Protein AF-A0A6G3XRP6-F1 (afdb_monomer_lite)

Radius of gyration: 15.46 Å; chains: 1; bounding box: 39×37×38 Å

InterPro domains:
  IPR027417 P-loop containing nucleoside triphosphate hydrolase [G3DSA:3.40.50.300] (2-99)
  IPR027417 P-loop containing nucleoside triphosphate hydrolase [SSF52540] (2-99)

Sequence (100 aa):
VLLKPGGDRSSQVVLMGKPVGEMSARGYHGGRQEALLGTVTDCLEELRSTYDAVICEGAGSPAEINLRRTDIVNMGIARAARFPVLVVGDIDRGGVFASF

Structure (mmCIF, N/CA/C/O backbone):
data_AF-A0A6G3XRP6-F1
#
_entry.id   AF-A0A6G3XRP6-F1
#
loop_
_atom_site.group_PDB
_atom_site.id
_atom_site.type_symbol
_atom_site.label_atom_id
_atom_site.label_alt_id
_atom_site.label_comp_id
_atom_site.label_asym_id
_atom_site.label_entity_id
_atom_site.label_seq_id
_atom_site.pdbx_PDB_ins_code
_atom_site.Cartn_x
_atom_site.Cartn_y
_atom_site.Cartn_z
_atom_site.occupancy
_atom_site.B_iso_or_equiv
_atom_site.auth_seq_id
_atom_site.auth_comp_id
_atom_site.auth_asym_id
_atom_site.auth_atom_id
_atom_site.pdbx_PDB_model_num
ATOM 1 N N . VAL A 1 1 ? 1.481 6.463 2.943 1.00 91.38 1 VAL A N 1
ATOM 2 C CA . VAL A 1 1 ? 2.917 6.706 2.644 1.00 91.38 1 VAL A CA 1
ATOM 3 C C . VAL A 1 1 ? 3.013 7.259 1.238 1.00 91.38 1 VAL A C 1
ATOM 5 O O . VAL A 1 1 ? 2.369 6.700 0.364 1.00 91.38 1 VAL A O 1
ATOM 8 N N . LEU A 1 2 ? 3.777 8.323 1.010 1.00 92.56 2 LEU A N 1
ATOM 9 C CA . LEU A 1 2 ? 4.034 8.863 -0.325 1.00 92.56 2 LEU A CA 1
ATOM 10 C C . LEU A 1 2 ? 5.540 8.844 -0.591 1.00 92.56 2 LEU A C 1
ATOM 12 O O . LEU A 1 2 ? 6.323 9.336 0.221 1.00 92.56 2 LEU A O 1
ATOM 16 N N . LEU A 1 3 ? 5.925 8.283 -1.736 1.00 90.44 3 LEU A N 1
ATOM 17 C CA . LEU A 1 3 ? 7.277 8.389 -2.270 1.00 90.44 3 LEU A CA 1
ATOM 18 C C . LEU A 1 3 ? 7.287 9.507 -3.305 1.00 90.44 3 LEU A C 1
ATOM 20 O O . LEU A 1 3 ? 6.707 9.370 -4.379 1.00 90.44 3 LEU A O 1
ATOM 24 N N . LYS A 1 4 ? 7.920 10.629 -2.966 1.00 92.62 4 LYS A N 1
ATOM 25 C CA . LYS A 1 4 ? 8.121 11.747 -3.885 1.00 92.62 4 LYS A CA 1
ATOM 26 C C . LYS A 1 4 ? 9.466 11.560 -4.597 1.00 92.62 4 LYS A C 1
ATOM 28 O O . LYS A 1 4 ? 10.489 11.605 -3.911 1.00 92.62 4 LYS A O 1
ATOM 33 N N . PRO A 1 5 ? 9.495 11.368 -5.928 1.00 90.25 5 PRO A N 1
ATOM 34 C CA . PRO A 1 5 ? 10.743 11.195 -6.666 1.00 90.25 5 PRO A CA 1
ATOM 35 C C . PRO A 1 5 ? 11.686 12.391 -6.481 1.00 90.25 5 PRO A C 1
ATOM 37 O O . PRO A 1 5 ? 11.243 13.541 -6.508 1.00 90.25 5 PRO A O 1
ATOM 40 N N . GLY A 1 6 ? 12.976 12.106 -6.299 1.00 87.19 6 GLY A N 1
ATOM 41 C CA . GLY A 1 6 ? 14.063 13.084 -6.248 1.00 87.19 6 GLY A CA 1
ATOM 42 C C . GLY A 1 6 ? 15.155 12.779 -7.280 1.00 87.19 6 GLY 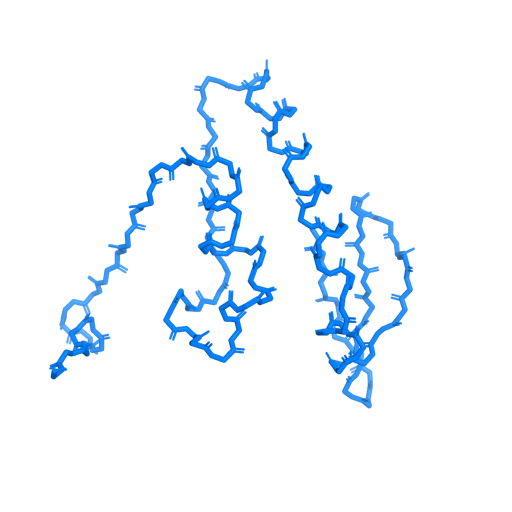A C 1
ATOM 43 O O . GLY A 1 6 ? 14.993 11.910 -8.139 1.00 87.19 6 GLY A O 1
ATOM 44 N N . GLY A 1 7 ? 16.280 13.493 -7.195 1.00 87.75 7 GLY A N 1
ATOM 45 C CA . GLY A 1 7 ? 17.474 13.217 -8.007 1.00 87.75 7 GLY A CA 1
ATOM 46 C C . GLY A 1 7 ? 18.189 11.922 -7.596 1.00 87.75 7 GLY A C 1
ATOM 47 O O . GLY A 1 7 ? 17.905 11.350 -6.545 1.00 87.75 7 GLY A O 1
ATOM 48 N N . ASP A 1 8 ? 19.113 11.439 -8.429 1.00 85.25 8 ASP A N 1
ATOM 49 C CA . ASP A 1 8 ? 20.067 10.365 -8.095 1.00 85.25 8 ASP A CA 1
ATOM 50 C C . ASP A 1 8 ? 19.460 9.071 -7.517 1.00 85.25 8 ASP A C 1
ATOM 52 O O . ASP A 1 8 ? 19.984 8.468 -6.580 1.00 85.25 8 ASP A O 1
ATOM 56 N N . ARG A 1 9 ? 18.343 8.602 -8.100 1.00 83.56 9 ARG A N 1
ATOM 57 C CA . ARG A 1 9 ? 17.632 7.373 -7.673 1.00 83.56 9 ARG A CA 1
ATOM 58 C C . ARG A 1 9 ? 17.184 7.413 -6.205 1.00 83.56 9 ARG A C 1
ATOM 60 O O . ARG A 1 9 ? 17.128 6.375 -5.530 1.00 83.56 9 ARG A O 1
ATOM 67 N N . SER A 1 10 ? 16.857 8.608 -5.725 1.00 88.81 10 SER A N 1
ATOM 68 C CA . SER A 1 10 ? 16.292 8.838 -4.403 1.00 88.81 10 SER A CA 1
ATOM 69 C C . SER A 1 10 ? 14.815 9.222 -4.464 1.00 88.81 10 SER A C 1
ATOM 71 O O . SER A 1 10 ? 14.251 9.564 -5.507 1.00 88.81 10 SER A O 1
ATOM 73 N N . SER A 1 11 ? 14.149 9.112 -3.327 1.00 91.44 11 SER A N 1
ATOM 74 C CA . SER A 1 11 ? 12.797 9.594 -3.107 1.00 91.44 11 SER A CA 1
ATOM 75 C C . SER A 1 11 ? 12.685 10.132 -1.691 1.00 91.44 11 SER A C 1
ATOM 77 O O . SER A 1 11 ? 13.177 9.522 -0.741 1.00 91.44 11 SER A O 1
ATOM 79 N N . GLN A 1 12 ? 12.010 11.264 -1.540 1.00 92.50 12 GLN A N 1
ATOM 80 C CA . GLN A 1 12 ? 11.580 11.733 -0.234 1.00 92.50 12 GLN A CA 1
ATOM 81 C C . GLN A 1 12 ? 10.395 10.880 0.224 1.00 92.50 12 GLN A C 1
ATOM 83 O O . GLN A 1 12 ? 9.432 10.679 -0.519 1.00 92.50 12 GLN A O 1
ATOM 88 N N . VAL A 1 13 ? 10.458 10.393 1.458 1.00 91.25 13 VAL A N 1
ATOM 89 C CA . VAL A 1 13 ? 9.361 9.666 2.093 1.00 91.25 13 VAL A CA 1
ATOM 90 C C . VAL A 1 13 ? 8.522 10.651 2.886 1.00 91.25 13 VAL A C 1
ATOM 92 O O . VAL A 1 13 ? 9.025 11.344 3.772 1.00 91.25 13 VAL A O 1
ATOM 95 N N . VAL A 1 14 ? 7.231 10.695 2.580 1.00 93.31 14 VAL A N 1
ATOM 96 C CA . VAL A 1 14 ? 6.237 11.484 3.304 1.00 93.31 14 VAL A CA 1
ATOM 97 C C . VAL A 1 14 ? 5.274 10.524 4.001 1.00 93.31 14 VAL A C 1
ATOM 99 O O . VAL A 1 14 ? 4.624 9.687 3.365 1.00 93.31 14 VAL A O 1
ATOM 102 N N . LEU A 1 15 ? 5.188 10.630 5.324 1.00 93.69 15 LEU A N 1
ATOM 103 C CA . LEU A 1 15 ? 4.320 9.823 6.177 1.00 93.69 15 LEU A CA 1
ATOM 104 C C . LEU A 1 15 ? 3.300 10.745 6.840 1.00 93.69 15 LEU A C 1
ATOM 106 O O . LEU A 1 15 ? 3.683 11.730 7.464 1.00 93.69 15 LEU A O 1
ATOM 110 N N . MET A 1 16 ? 2.007 10.454 6.677 1.00 94.25 16 MET A N 1
ATOM 111 C CA . MET A 1 16 ? 0.921 11.265 7.253 1.00 94.25 16 MET A CA 1
ATOM 112 C C . MET A 1 16 ? 1.066 12.769 6.958 1.00 94.25 16 MET A C 1
ATOM 114 O O . MET A 1 16 ? 0.957 13.615 7.842 1.00 94.25 16 MET A O 1
ATOM 118 N N . GLY A 1 17 ? 1.399 13.099 5.705 1.00 95.25 17 GLY A N 1
ATOM 119 C CA . GLY A 1 17 ? 1.594 14.478 5.244 1.00 95.25 17 GLY A CA 1
ATOM 120 C C . GLY A 1 17 ? 2.904 15.142 5.684 1.00 95.25 17 GLY A C 1
ATOM 121 O O . GLY A 1 17 ? 3.158 16.278 5.293 1.00 95.25 17 GLY A O 1
ATOM 122 N N . LYS A 1 18 ? 3.764 14.460 6.452 1.00 94.94 18 LYS A N 1
ATOM 123 C CA . LYS A 1 18 ? 5.031 15.010 6.950 1.00 94.94 18 LYS A CA 1
ATOM 124 C C . LYS A 1 18 ? 6.232 14.341 6.276 1.00 94.94 18 LYS A C 1
ATOM 126 O O . LYS A 1 18 ? 6.272 13.112 6.206 1.00 94.94 18 LYS A O 1
ATOM 131 N N . PRO A 1 19 ? 7.224 15.101 5.780 1.00 93.06 19 PRO A N 1
ATOM 132 C CA . PRO A 1 19 ? 8.458 14.517 5.268 1.00 93.06 19 PRO A CA 1
ATOM 133 C C . PRO A 1 19 ? 9.244 13.877 6.421 1.00 93.06 19 PRO A C 1
ATOM 135 O O . PRO A 1 19 ? 9.500 14.523 7.433 1.00 93.06 19 PRO A O 1
ATOM 138 N N . VAL A 1 20 ? 9.625 12.607 6.268 1.00 90.44 20 VAL A N 1
ATOM 139 C CA . VAL A 1 20 ? 10.346 11.825 7.295 1.00 90.44 20 VAL A CA 1
ATOM 140 C C . VAL A 1 20 ? 11.759 11.413 6.863 1.00 90.44 20 VAL A C 1
ATOM 142 O O . VAL A 1 20 ? 12.450 10.688 7.578 1.00 90.44 20 VAL A O 1
ATOM 145 N N . GLY A 1 21 ? 12.202 11.879 5.694 1.00 87.25 21 GLY A N 1
ATOM 146 C CA . GLY A 1 21 ? 13.573 11.734 5.208 1.00 87.25 21 GLY A CA 1
ATOM 147 C C . GLY A 1 21 ? 13.658 11.441 3.714 1.00 87.25 21 GLY A C 1
ATOM 148 O O . GLY A 1 21 ? 12.647 11.239 3.042 1.00 87.25 21 GLY A O 1
ATOM 149 N N . GLU A 1 22 ? 14.884 11.396 3.205 1.00 87.25 22 GLU A N 1
ATOM 150 C CA . GLU A 1 22 ? 15.197 10.948 1.848 1.00 87.25 22 GLU A CA 1
ATOM 151 C C . GLU A 1 22 ? 15.725 9.519 1.864 1.00 87.25 22 GLU A C 1
ATOM 153 O O . GLU A 1 22 ? 16.381 9.077 2.811 1.00 87.25 22 GLU A O 1
ATOM 158 N N . MET A 1 23 ? 15.405 8.767 0.818 1.00 81.88 23 MET A N 1
ATOM 159 C CA . MET A 1 23 ? 15.797 7.374 0.694 1.00 81.88 23 MET A CA 1
ATOM 160 C C . MET A 1 23 ? 16.202 7.066 -0.734 1.00 81.88 23 MET A C 1
ATOM 162 O O . MET A 1 23 ? 15.459 7.337 -1.670 1.00 81.88 23 MET A O 1
ATOM 166 N N . SER A 1 24 ? 17.354 6.421 -0.903 1.00 82.19 24 SER A N 1
ATOM 167 C CA . SER A 1 24 ? 17.621 5.699 -2.144 1.00 82.19 24 SER A CA 1
ATOM 168 C C . SER A 1 24 ? 16.635 4.538 -2.286 1.00 82.19 24 SER A C 1
ATOM 170 O O . SER A 1 24 ? 16.167 3.990 -1.281 1.00 82.19 24 SER A O 1
ATOM 172 N N . ALA A 1 25 ? 16.369 4.099 -3.519 1.00 70.94 25 ALA A N 1
ATOM 173 C CA . ALA A 1 25 ? 15.530 2.920 -3.761 1.00 70.94 25 ALA A CA 1
ATOM 174 C C . ALA A 1 25 ? 15.992 1.703 -2.928 1.00 70.94 25 ALA A C 1
ATOM 176 O O . ALA A 1 25 ? 15.194 1.009 -2.303 1.00 70.94 25 ALA A O 1
ATOM 177 N N . ARG A 1 26 ? 17.311 1.491 -2.826 1.00 70.81 26 ARG A N 1
ATOM 178 C CA . ARG A 1 26 ? 17.896 0.393 -2.040 1.00 70.81 26 ARG A CA 1
ATOM 179 C C . ARG A 1 26 ? 17.680 0.562 -0.535 1.00 70.81 26 ARG A C 1
ATOM 181 O O . ARG A 1 26 ? 17.421 -0.424 0.147 1.00 70.81 26 ARG A O 1
ATOM 188 N N . GLY A 1 27 ? 17.764 1.794 -0.032 1.00 69.88 27 GLY A N 1
ATOM 189 C CA . GLY A 1 27 ? 17.469 2.108 1.363 1.00 69.88 27 GLY A CA 1
ATOM 190 C C . GLY A 1 27 ? 15.998 1.878 1.699 1.00 69.88 27 GLY A C 1
ATOM 191 O O . GLY A 1 27 ? 15.697 1.382 2.783 1.00 69.88 27 GLY A O 1
ATOM 192 N N . TYR A 1 28 ? 15.085 2.195 0.772 1.00 70.44 28 TYR A N 1
ATOM 193 C CA . TYR A 1 28 ? 13.657 1.935 0.958 1.00 70.44 28 TYR A CA 1
ATOM 194 C C . TYR A 1 28 ? 13.389 0.442 1.092 1.00 70.44 28 TYR A C 1
ATOM 196 O O . TYR A 1 28 ? 12.661 0.055 1.992 1.00 70.44 28 TYR A O 1
ATOM 204 N N . HIS A 1 29 ? 14.043 -0.395 0.278 1.00 67.25 29 HIS A N 1
ATOM 205 C CA . HIS A 1 29 ? 13.851 -1.844 0.322 1.00 67.25 29 HIS A CA 1
ATOM 206 C C . HIS A 1 29 ? 14.533 -2.564 1.509 1.00 67.25 29 HIS A C 1
ATOM 208 O O . HIS A 1 29 ? 14.374 -3.778 1.651 1.00 67.25 29 HIS A O 1
ATOM 214 N N . GLY A 1 30 ? 15.281 -1.841 2.351 1.00 67.75 30 GLY A N 1
ATOM 215 C CA . GLY A 1 30 ? 16.196 -2.378 3.365 1.00 67.75 30 GLY A CA 1
ATOM 216 C C . GLY A 1 30 ? 15.633 -2.615 4.773 1.00 67.75 30 GLY A C 1
ATOM 217 O O . GLY A 1 30 ? 16.434 -2.838 5.674 1.00 67.75 30 GLY A O 1
ATOM 218 N N . GLY A 1 31 ? 14.311 -2.561 4.991 1.00 70.25 31 GLY A N 1
ATOM 219 C CA . GLY A 1 31 ? 13.693 -2.967 6.268 1.00 70.25 31 GLY A CA 1
ATOM 220 C C . GLY A 1 31 ? 12.792 -1.932 6.947 1.00 70.25 31 GLY A C 1
ATOM 221 O O . GLY A 1 31 ? 12.198 -2.231 7.975 1.00 70.25 31 GLY A O 1
ATOM 222 N N . ARG A 1 32 ? 12.621 -0.726 6.385 1.00 79.31 32 ARG A N 1
ATOM 223 C CA . ARG A 1 32 ? 11.664 0.264 6.927 1.00 79.31 32 ARG A CA 1
ATOM 224 C C . ARG A 1 32 ? 10.207 -0.016 6.553 1.00 79.31 32 ARG A C 1
ATOM 226 O O . ARG A 1 32 ? 9.311 0.588 7.131 1.00 79.31 32 ARG A O 1
ATOM 233 N N . GLN A 1 33 ? 9.952 -0.912 5.605 1.00 86.50 33 GLN A N 1
ATOM 234 C CA . GLN A 1 33 ? 8.605 -1.167 5.096 1.00 86.50 33 GLN A CA 1
ATOM 235 C C . GLN A 1 33 ? 7.712 -1.847 6.122 1.00 86.50 33 GLN A C 1
ATOM 237 O O . GLN A 1 33 ? 6.517 -1.608 6.093 1.00 86.50 33 GLN A O 1
ATOM 242 N N . GLU A 1 34 ? 8.270 -2.620 7.053 1.00 86.38 34 GLU A N 1
ATOM 243 C CA . GLU A 1 34 ? 7.496 -3.191 8.158 1.00 86.38 34 GLU A CA 1
ATOM 244 C C . GLU A 1 34 ? 6.942 -2.088 9.070 1.00 86.38 34 GLU A C 1
ATOM 246 O O . GLU A 1 34 ? 5.744 -2.048 9.335 1.00 86.38 34 GLU A O 1
ATOM 251 N N . ALA A 1 35 ? 7.779 -1.118 9.452 1.00 88.69 35 ALA A N 1
ATOM 252 C CA . ALA A 1 35 ? 7.333 0.040 10.226 1.00 88.69 35 ALA A CA 1
ATOM 253 C C . ALA A 1 35 ? 6.307 0.891 9.455 1.00 88.69 35 ALA A C 1
ATOM 255 O O . ALA A 1 35 ? 5.306 1.325 10.020 1.00 88.69 35 ALA A O 1
ATOM 256 N N . LEU A 1 36 ? 6.527 1.101 8.151 1.00 92.25 36 LEU A N 1
ATOM 257 C CA . LEU A 1 36 ? 5.579 1.818 7.294 1.00 92.25 36 LEU A CA 1
ATOM 258 C C . LEU A 1 36 ? 4.249 1.069 7.152 1.00 92.25 36 LEU A C 1
ATOM 260 O O . LEU A 1 36 ? 3.200 1.707 7.157 1.00 92.25 36 LEU A O 1
ATOM 264 N N . LEU A 1 37 ? 4.288 -0.260 7.033 1.00 93.38 37 LEU A N 1
ATOM 265 C CA . LEU A 1 37 ? 3.104 -1.109 6.976 1.00 93.38 37 LEU A CA 1
ATOM 266 C C . LEU A 1 37 ? 2.314 -1.021 8.280 1.00 93.38 37 LEU A C 1
ATOM 268 O O . LEU A 1 37 ? 1.099 -0.897 8.207 1.00 93.38 37 LEU A O 1
ATOM 272 N N . GLY A 1 38 ? 2.991 -0.992 9.433 1.00 94.00 38 GLY A N 1
ATOM 273 C CA . GLY A 1 38 ? 2.356 -0.752 10.732 1.00 94.00 38 GLY A CA 1
ATOM 274 C C . GLY A 1 38 ? 1.554 0.551 10.747 1.00 94.00 38 GLY A C 1
ATOM 275 O O . GLY A 1 38 ? 0.359 0.541 11.025 1.00 94.00 38 GLY A O 1
ATOM 276 N N . THR A 1 39 ? 2.158 1.664 10.313 1.00 95.12 39 THR A N 1
ATOM 277 C CA . THR A 1 39 ? 1.420 2.936 10.201 1.00 95.12 39 THR A CA 1
ATOM 278 C C . THR A 1 39 ? 0.245 2.844 9.223 1.00 95.12 39 THR A C 1
ATOM 280 O O . THR A 1 39 ? -0.814 3.404 9.478 1.00 95.12 39 THR A O 1
ATOM 283 N N . VAL A 1 40 ? 0.404 2.141 8.097 1.00 95.56 40 VAL A N 1
ATOM 284 C CA . VAL A 1 40 ? -0.682 1.943 7.124 1.00 95.56 40 VAL A CA 1
ATOM 285 C C . VAL A 1 40 ? -1.840 1.143 7.731 1.00 95.56 40 VAL A C 1
ATOM 287 O O . VAL A 1 40 ? -2.994 1.504 7.508 1.00 95.56 40 VAL A O 1
ATOM 290 N N . THR A 1 41 ? -1.558 0.090 8.503 1.00 95.88 41 THR A N 1
ATOM 291 C CA . THR A 1 41 ? -2.596 -0.704 9.172 1.00 95.88 41 THR A CA 1
ATOM 292 C C . THR A 1 41 ? -3.295 0.071 10.280 1.00 95.88 41 THR A C 1
ATOM 294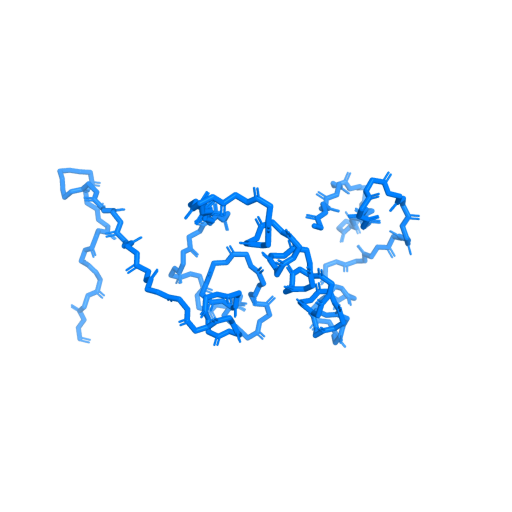 O O . THR A 1 41 ? -4.510 -0.051 10.400 1.00 95.88 41 THR A O 1
ATOM 297 N N . ASP A 1 42 ? -2.576 0.920 11.017 1.00 96.38 42 ASP A N 1
ATOM 298 C CA . ASP A 1 42 ? -3.178 1.788 12.036 1.00 96.38 42 ASP A CA 1
ATOM 299 C C . ASP A 1 42 ? -4.159 2.784 11.397 1.00 96.38 42 ASP A C 1
ATOM 301 O O . ASP A 1 42 ? -5.294 2.925 11.850 1.00 96.38 42 ASP A O 1
ATOM 305 N N . CYS A 1 43 ? -3.767 3.416 10.283 1.00 96.38 43 CYS A N 1
ATOM 306 C CA . CYS A 1 43 ? -4.658 4.301 9.529 1.00 96.38 43 CYS A CA 1
ATOM 307 C C . CYS A 1 43 ? -5.879 3.565 8.970 1.00 96.38 43 CYS A C 1
ATOM 309 O O . CYS A 1 43 ? -6.976 4.117 8.944 1.00 96.38 43 CYS A O 1
ATOM 311 N N . LEU A 1 44 ? -5.702 2.329 8.496 1.00 96.56 44 LEU A N 1
ATOM 312 C CA . LEU A 1 44 ? -6.820 1.520 8.022 1.00 96.56 44 LEU A CA 1
ATOM 313 C C . LEU A 1 44 ? -7.809 1.225 9.156 1.00 96.56 44 LEU A C 1
ATOM 315 O O . LEU A 1 44 ? -9.014 1.311 8.935 1.00 96.56 44 LEU A O 1
ATOM 319 N N . GLU A 1 45 ? -7.326 0.899 10.353 1.00 97.00 45 GLU A N 1
ATOM 320 C CA . GLU A 1 45 ? -8.188 0.642 11.509 1.00 97.00 45 GLU A CA 1
ATOM 321 C C . GLU A 1 45 ? -8.959 1.900 11.934 1.00 97.00 45 GLU A C 1
ATOM 323 O O . GLU A 1 45 ? -10.168 1.843 12.159 1.00 97.00 45 GLU A O 1
ATOM 328 N N . GLU A 1 46 ? -8.301 3.061 11.938 1.00 97.75 46 GLU A N 1
ATOM 329 C CA . GLU A 1 46 ? -8.954 4.351 12.186 1.00 97.75 46 GLU A CA 1
ATOM 330 C C . GLU A 1 46 ? -10.078 4.618 11.169 1.00 97.75 46 GLU A C 1
ATOM 332 O O . GLU A 1 46 ? -11.210 4.934 11.553 1.00 97.75 46 GLU A O 1
ATOM 337 N N . LEU A 1 47 ? -9.809 4.416 9.874 1.00 97.44 47 LEU A N 1
ATOM 338 C CA . LEU A 1 47 ? -10.820 4.562 8.825 1.00 97.44 47 LEU A CA 1
ATOM 339 C C . LEU A 1 47 ? -11.992 3.594 9.034 1.00 97.44 47 LEU A C 1
ATOM 341 O O . LEU A 1 47 ? -13.145 4.008 8.955 1.00 97.44 47 LEU A O 1
ATOM 345 N N . ARG A 1 48 ? -11.724 2.326 9.357 1.00 96.88 48 ARG A N 1
ATOM 346 C CA . ARG A 1 48 ? -12.771 1.321 9.618 1.00 96.88 48 ARG A CA 1
ATOM 347 C C . ARG A 1 48 ? -13.617 1.635 10.848 1.00 96.88 48 ARG A C 1
ATOM 349 O O . ARG A 1 48 ? -14.770 1.227 10.896 1.00 96.88 48 ARG A O 1
ATOM 356 N N . SER A 1 49 ? -13.063 2.348 11.826 1.00 98.06 49 SER A N 1
ATOM 357 C CA . SER A 1 49 ? -13.822 2.814 12.992 1.00 98.06 49 SER A CA 1
ATOM 358 C C . SER A 1 49 ? -14.755 3.990 12.674 1.00 98.06 49 SER A C 1
ATOM 360 O O . SER A 1 49 ? -15.709 4.234 13.409 1.00 98.06 49 SER A O 1
ATOM 362 N N . THR A 1 50 ? -14.485 4.710 11.580 1.00 98.50 50 THR A N 1
ATOM 363 C CA . THR A 1 50 ? -15.178 5.955 11.209 1.00 98.50 50 THR A CA 1
ATOM 364 C C . THR A 1 50 ? -16.192 5.757 10.081 1.00 98.50 50 THR A C 1
ATOM 366 O O . THR A 1 50 ? -17.187 6.475 10.019 1.00 98.50 50 THR A O 1
ATOM 369 N N . TYR A 1 51 ? -15.944 4.804 9.180 1.00 98.50 51 TYR A N 1
ATOM 370 C CA . TYR A 1 51 ? -16.733 4.596 7.968 1.00 98.50 51 TYR A CA 1
ATOM 371 C C . TYR A 1 51 ? -17.312 3.182 7.908 1.00 98.50 51 TYR A C 1
ATOM 373 O O . TYR A 1 51 ? -16.624 2.210 8.212 1.00 98.50 51 TYR A O 1
ATOM 381 N N . ASP A 1 52 ? -18.545 3.060 7.409 1.00 98.00 52 ASP A N 1
ATOM 382 C CA . ASP A 1 52 ? -19.217 1.764 7.225 1.00 98.00 52 ASP A CA 1
ATOM 383 C C . ASP A 1 52 ? -18.505 0.867 6.200 1.00 98.00 52 ASP A C 1
ATOM 385 O O . ASP A 1 52 ? -18.557 -0.362 6.275 1.00 98.00 52 ASP A O 1
ATOM 389 N N . ALA A 1 53 ? -17.837 1.487 5.223 1.00 96.38 53 ALA A N 1
ATOM 390 C CA . ALA A 1 53 ? -17.077 0.806 4.189 1.00 96.38 53 ALA A CA 1
ATOM 391 C C . ALA A 1 53 ? -15.781 1.559 3.879 1.00 96.38 53 ALA A C 1
ATOM 393 O O . ALA A 1 53 ? -15.774 2.776 3.695 1.00 96.38 53 ALA A O 1
ATOM 394 N N . VAL A 1 54 ? -14.687 0.806 3.759 1.00 96.44 54 VAL A N 1
ATOM 395 C CA . VAL A 1 54 ? -13.374 1.309 3.349 1.00 96.44 54 VAL A CA 1
ATOM 396 C C . VAL A 1 54 ? -12.901 0.478 2.163 1.00 96.44 54 VAL A C 1
ATOM 398 O O . VAL A 1 54 ? -12.816 -0.746 2.256 1.00 96.44 54 VAL A O 1
ATOM 401 N N . ILE A 1 55 ? -12.599 1.143 1.047 1.00 95.19 55 ILE A N 1
ATOM 402 C CA . ILE A 1 55 ? -12.049 0.514 -0.155 1.00 95.19 55 ILE A CA 1
ATOM 403 C C . ILE A 1 55 ? -10.576 0.897 -0.260 1.00 95.19 55 ILE A C 1
ATOM 405 O O . ILE A 1 55 ? -10.240 2.078 -0.333 1.00 95.19 55 ILE A O 1
ATOM 409 N N . CYS A 1 56 ? -9.698 -0.104 -0.274 1.00 94.50 56 CYS A N 1
ATOM 410 C CA . CYS A 1 56 ? -8.278 0.089 -0.546 1.00 94.50 56 CYS A CA 1
ATOM 411 C C . CYS A 1 56 ? -8.005 -0.165 -2.030 1.00 94.50 56 CYS A C 1
ATOM 413 O O . CYS A 1 56 ? -8.183 -1.287 -2.506 1.00 94.50 56 CYS A O 1
ATOM 415 N N . GLU A 1 57 ? -7.551 0.862 -2.744 1.00 93.44 57 GLU A N 1
ATOM 416 C CA . GLU A 1 57 ? -7.023 0.715 -4.099 1.00 93.44 57 GLU A CA 1
ATOM 417 C C . GLU A 1 57 ? -5.518 0.431 -4.046 1.00 93.44 57 GLU A C 1
ATOM 419 O O . GLU A 1 57 ? -4.785 1.025 -3.250 1.00 93.44 57 GLU A O 1
ATOM 424 N N . GLY A 1 58 ? -5.070 -0.493 -4.894 1.00 89.00 58 GLY A N 1
ATOM 425 C CA . GLY A 1 58 ? -3.656 -0.778 -5.082 1.00 89.00 58 GLY A CA 1
ATOM 426 C C . GLY A 1 58 ? -2.918 0.329 -5.838 1.00 89.00 58 GLY A C 1
ATOM 427 O O . GLY A 1 58 ? -3.518 1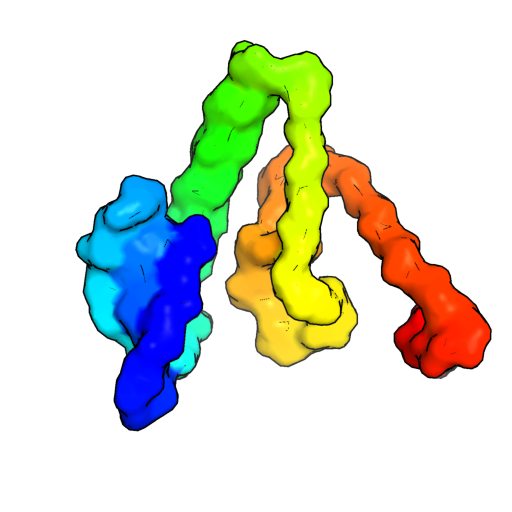.191 -6.472 1.00 89.00 58 GLY A O 1
ATOM 428 N N . ALA A 1 59 ? -1.589 0.272 -5.818 1.00 88.56 59 ALA A N 1
ATOM 429 C CA . ALA A 1 59 ? -0.737 1.116 -6.647 1.00 88.56 59 ALA A CA 1
ATOM 430 C C . ALA A 1 59 ? 0.264 0.241 -7.409 1.00 88.56 59 ALA A C 1
ATOM 432 O O . ALA A 1 59 ? 1.034 -0.510 -6.806 1.00 88.56 59 ALA A O 1
ATOM 433 N N . GLY A 1 60 ? 0.268 0.354 -8.737 1.00 85.06 60 GLY A N 1
ATOM 434 C CA . GLY A 1 60 ? 1.058 -0.527 -9.600 1.00 85.06 60 GLY A CA 1
ATOM 435 C C . GLY A 1 60 ? 0.412 -1.901 -9.780 1.00 85.06 60 GLY A C 1
ATOM 436 O O . GLY A 1 60 ? -0.776 -2.085 -9.515 1.00 85.06 60 GLY A O 1
ATOM 437 N N . SER A 1 61 ? 1.182 -2.867 -10.276 1.00 85.00 61 SER A N 1
ATOM 438 C CA . SER A 1 61 ? 0.650 -4.197 -10.564 1.00 85.00 61 SER A CA 1
ATOM 439 C C . SER A 1 61 ? 0.830 -5.127 -9.357 1.00 85.00 61 SER A C 1
ATOM 441 O O . SER A 1 61 ? 1.946 -5.282 -8.854 1.00 85.00 61 SER A O 1
ATOM 443 N N . PRO A 1 62 ? -0.222 -5.847 -8.912 1.00 85.56 62 PRO A N 1
ATOM 444 C CA . PRO A 1 62 ? -0.076 -6.858 -7.864 1.00 85.56 62 PRO A CA 1
ATOM 445 C C . PRO A 1 62 ? 0.788 -8.053 -8.314 1.00 85.56 62 PRO A C 1
ATOM 447 O O . PRO A 1 62 ? 1.174 -8.877 -7.482 1.00 85.56 62 PRO A O 1
ATOM 450 N N . ALA A 1 63 ? 1.100 -8.158 -9.614 1.00 85.44 63 ALA A N 1
ATOM 451 C CA . ALA A 1 63 ? 1.924 -9.210 -10.202 1.00 85.44 63 ALA A CA 1
ATOM 452 C C . ALA A 1 63 ? 3.433 -8.882 -10.231 1.00 85.44 63 ALA A C 1
ATOM 454 O O . ALA A 1 63 ? 4.220 -9.686 -10.731 1.00 85.44 63 ALA A O 1
ATOM 455 N N . GLU A 1 64 ? 3.872 -7.743 -9.686 1.00 85.00 64 GLU A N 1
ATOM 456 C CA . GLU A 1 64 ? 5.293 -7.374 -9.593 1.00 85.00 64 GLU A CA 1
ATOM 457 C C . GLU A 1 64 ? 6.025 -8.228 -8.544 1.00 85.00 64 GLU A C 1
ATOM 459 O O . GLU A 1 64 ? 6.270 -7.824 -7.404 1.00 85.00 64 GLU A O 1
ATOM 464 N N . ILE A 1 65 ? 6.384 -9.456 -8.932 1.00 82.31 65 ILE A N 1
ATOM 465 C CA . ILE A 1 65 ? 6.994 -10.465 -8.052 1.00 82.31 65 ILE A CA 1
ATOM 466 C C . ILE A 1 65 ? 8.254 -9.964 -7.336 1.00 82.31 65 ILE A C 1
ATOM 468 O O . ILE A 1 65 ? 8.512 -10.352 -6.196 1.00 82.31 65 ILE A O 1
ATOM 472 N N . ASN A 1 66 ? 9.014 -9.070 -7.971 1.00 82.50 66 ASN A N 1
ATOM 473 C CA . ASN A 1 66 ? 10.218 -8.452 -7.422 1.00 82.50 66 ASN A CA 1
ATOM 474 C C 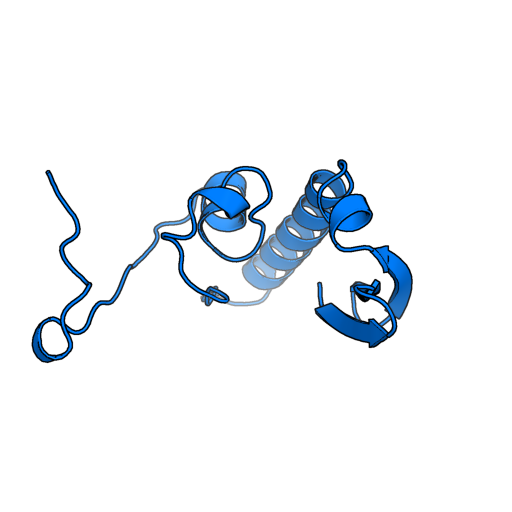. ASN A 1 66 ? 9.917 -7.522 -6.237 1.00 82.50 66 ASN A C 1
ATOM 476 O O . ASN A 1 66 ? 10.787 -7.325 -5.389 1.00 82.50 66 ASN A O 1
ATOM 480 N N . LEU A 1 67 ? 8.701 -6.979 -6.152 1.00 84.00 67 LEU A N 1
ATOM 481 C CA . LEU A 1 67 ? 8.272 -6.085 -5.077 1.00 84.00 67 LEU A CA 1
ATOM 482 C C . LEU A 1 67 ? 7.500 -6.809 -3.976 1.00 84.00 67 LEU A C 1
ATOM 484 O O . LEU A 1 67 ? 7.377 -6.268 -2.881 1.00 84.00 67 LEU A O 1
ATOM 488 N N . ARG A 1 68 ? 7.047 -8.047 -4.211 1.00 84.75 68 ARG A N 1
ATOM 489 C CA . ARG A 1 68 ? 6.143 -8.801 -3.325 1.00 84.75 68 ARG A CA 1
ATOM 490 C C . ARG A 1 68 ? 6.578 -8.864 -1.859 1.00 84.75 68 ARG A C 1
ATOM 492 O O . ARG A 1 68 ? 5.735 -8.788 -0.974 1.00 84.75 68 ARG A O 1
ATOM 499 N N . ARG A 1 69 ? 7.878 -9.017 -1.581 1.00 84.44 69 ARG A N 1
ATOM 500 C CA . ARG A 1 69 ? 8.405 -9.072 -0.199 1.00 84.44 69 ARG A CA 1
ATOM 501 C C . ARG A 1 69 ? 8.280 -7.732 0.530 1.00 84.44 69 ARG A C 1
ATOM 503 O O . ARG A 1 69 ? 8.263 -7.694 1.751 1.00 84.44 69 ARG A O 1
ATOM 510 N N . THR A 1 70 ? 8.261 -6.645 -0.225 1.00 86.25 70 THR A N 1
ATOM 511 C CA . THR A 1 70 ? 8.310 -5.272 0.279 1.00 86.25 70 THR A CA 1
ATOM 512 C C . THR A 1 70 ? 7.046 -4.483 -0.030 1.00 86.25 70 THR A C 1
ATOM 514 O O . THR A 1 70 ? 7.022 -3.271 0.161 1.00 86.25 70 THR A O 1
ATOM 517 N N . ASP A 1 71 ? 6.035 -5.161 -0.559 1.00 90.44 71 ASP A N 1
ATOM 518 C CA . ASP A 1 71 ? 4.765 -4.580 -0.937 1.00 90.44 71 ASP A CA 1
ATOM 519 C C . ASP A 1 71 ? 3.995 -4.176 0.320 1.00 90.44 71 ASP A C 1
ATOM 521 O O . ASP A 1 71 ? 3.840 -4.967 1.247 1.00 90.44 71 ASP A O 1
ATOM 525 N N . ILE A 1 72 ? 3.527 -2.934 0.336 1.00 91.94 72 ILE A N 1
ATOM 526 C CA . ILE A 1 72 ? 2.672 -2.376 1.389 1.00 91.94 72 ILE A CA 1
ATOM 527 C C . ILE A 1 72 ? 1.441 -1.674 0.802 1.00 91.94 72 ILE A C 1
ATOM 529 O O . ILE A 1 72 ? 0.695 -1.042 1.542 1.00 91.94 72 ILE A O 1
ATOM 533 N N . VAL A 1 73 ? 1.253 -1.748 -0.520 1.00 91.31 73 VAL A N 1
ATOM 534 C CA . VAL A 1 73 ? 0.225 -0.995 -1.255 1.00 91.31 73 VAL A CA 1
ATOM 535 C C . VAL A 1 73 ? -0.772 -1.907 -1.964 1.00 91.31 73 VAL A C 1
ATOM 537 O O . VAL A 1 73 ? -1.905 -1.496 -2.160 1.00 91.31 73 VAL A O 1
ATOM 540 N N . ASN A 1 74 ? -0.388 -3.143 -2.299 1.00 93.12 74 ASN A N 1
ATOM 541 C CA . ASN A 1 74 ? -1.243 -4.113 -2.984 1.00 93.12 74 ASN A CA 1
ATOM 542 C C . ASN A 1 74 ? -1.618 -5.281 -2.050 1.00 93.12 74 ASN A C 1
ATOM 544 O O . ASN A 1 74 ? -2.472 -5.171 -1.172 1.00 93.12 74 ASN A O 1
ATOM 548 N N . MET A 1 75 ? -0.951 -6.424 -2.206 1.00 92.50 75 MET A N 1
ATOM 549 C CA 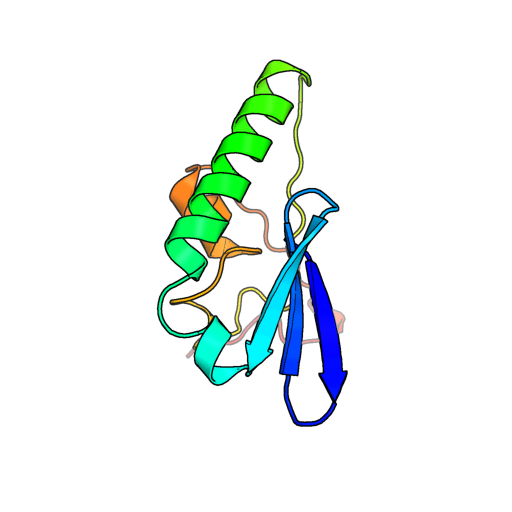. MET A 1 75 ? -1.209 -7.640 -1.438 1.00 92.50 75 MET A CA 1
ATOM 550 C C . MET A 1 75 ? -0.641 -7.578 -0.021 1.00 92.50 75 MET A C 1
ATOM 552 O O . MET A 1 75 ? -1.116 -8.307 0.849 1.00 92.50 75 MET A O 1
ATOM 556 N N . GLY A 1 76 ? 0.380 -6.754 0.220 1.00 92.56 76 GLY A N 1
ATOM 557 C CA . GLY A 1 76 ? 1.000 -6.598 1.536 1.00 92.56 76 GLY A CA 1
ATOM 558 C C . GLY A 1 76 ? 0.021 -6.134 2.609 1.00 92.56 76 GLY A C 1
ATOM 559 O O . GLY A 1 76 ? -0.171 -6.826 3.610 1.00 92.56 76 GLY A O 1
ATOM 560 N N . ILE A 1 77 ? -0.660 -5.011 2.362 1.00 94.25 77 ILE A N 1
ATOM 561 C CA . ILE A 1 77 ? -1.696 -4.486 3.260 1.00 94.25 77 ILE A CA 1
ATOM 562 C C . ILE A 1 77 ? -2.876 -5.459 3.385 1.00 94.25 77 ILE A C 1
ATOM 564 O O . ILE A 1 77 ? -3.316 -5.734 4.499 1.00 94.25 77 ILE A O 1
ATOM 568 N N . ALA A 1 78 ? -3.322 -6.068 2.280 1.00 94.38 78 ALA A N 1
ATOM 569 C CA . ALA A 1 78 ? -4.420 -7.035 2.297 1.00 94.38 78 ALA A CA 1
ATOM 570 C C . ALA A 1 78 ? -4.122 -8.257 3.175 1.00 94.38 78 ALA A C 1
ATOM 572 O O . ALA A 1 78 ? -4.980 -8.719 3.925 1.00 94.38 78 ALA A O 1
ATOM 573 N N . ARG A 1 79 ? -2.886 -8.769 3.124 1.00 93.62 79 ARG A N 1
ATOM 574 C CA . ARG A 1 79 ? -2.437 -9.879 3.977 1.00 93.62 79 ARG A CA 1
ATOM 575 C C . ARG A 1 79 ? -2.322 -9.460 5.438 1.00 93.62 79 ARG A C 1
ATOM 577 O O . ARG A 1 79 ? -2.751 -10.220 6.301 1.00 93.62 79 ARG A O 1
ATOM 584 N N . ALA A 1 80 ? -1.762 -8.281 5.705 1.00 94.06 80 ALA A N 1
ATOM 585 C CA . ALA A 1 80 ? -1.596 -7.767 7.062 1.00 94.06 80 ALA A CA 1
ATOM 586 C C . ALA A 1 80 ? -2.950 -7.539 7.756 1.00 94.06 80 ALA A C 1
ATOM 588 O O . ALA A 1 80 ? -3.138 -7.957 8.895 1.00 94.06 80 ALA A O 1
ATOM 589 N N . ALA A 1 81 ? -3.912 -6.956 7.038 1.00 94.00 81 ALA A N 1
ATOM 590 C CA . ALA A 1 81 ? -5.241 -6.629 7.552 1.00 94.00 81 ALA A CA 1
ATOM 591 C C . ALA A 1 81 ? -6.302 -7.724 7.321 1.00 94.00 81 ALA A C 1
ATOM 593 O O . ALA A 1 81 ? -7.431 -7.592 7.790 1.00 94.00 81 ALA A O 1
ATOM 594 N N . ARG A 1 82 ? -5.949 -8.816 6.628 1.00 94.00 82 ARG A N 1
ATOM 595 C CA . ARG A 1 82 ? -6.814 -9.974 6.330 1.00 94.00 82 ARG A CA 1
ATOM 596 C C . ARG A 1 82 ? -8.163 -9.606 5.693 1.00 94.00 82 ARG A C 1
ATOM 598 O O . ARG A 1 82 ? -9.195 -10.150 6.079 1.00 94.00 82 ARG A O 1
ATOM 605 N N . PHE A 1 83 ? -8.156 -8.716 4.701 1.00 93.50 83 PHE A N 1
ATOM 606 C CA . PHE A 1 83 ? -9.363 -8.365 3.941 1.00 93.50 83 PHE A CA 1
ATOM 607 C C . PHE A 1 83 ? -9.405 -9.043 2.556 1.00 93.50 83 PHE A C 1
ATOM 609 O O . PHE A 1 83 ? -8.352 -9.382 2.005 1.00 93.50 83 PHE A O 1
ATOM 616 N N . PRO A 1 84 ? -10.605 -9.276 1.984 1.00 94.38 84 PRO A N 1
ATOM 617 C CA . PRO A 1 84 ? -10.746 -9.858 0.649 1.00 94.38 84 PRO A CA 1
ATOM 618 C C . PRO A 1 84 ? -10.211 -8.920 -0.443 1.00 94.38 84 PRO A C 1
ATOM 620 O O . PRO A 1 84 ? -10.367 -7.706 -0.359 1.00 94.38 84 PRO A O 1
ATOM 623 N N . VAL A 1 85 ? -9.614 -9.490 -1.493 1.00 93.94 85 VAL A N 1
ATOM 624 C CA . VAL A 1 85 ? -9.046 -8.742 -2.628 1.00 93.94 85 VAL A CA 1
ATOM 625 C C . VAL A 1 85 ? -9.806 -9.077 -3.903 1.00 93.94 85 VAL A C 1
ATOM 627 O O . VAL A 1 85 ? -10.050 -10.249 -4.191 1.00 93.94 85 VAL A O 1
ATOM 630 N N . LEU A 1 86 ? -10.123 -8.047 -4.685 1.00 93.12 86 LEU A N 1
ATOM 631 C CA . LEU A 1 86 ? -10.642 -8.176 -6.042 1.00 93.12 86 LEU A CA 1
ATOM 632 C C . LEU A 1 86 ? -9.544 -7.776 -7.027 1.00 93.12 86 LEU A C 1
ATOM 634 O O . LEU A 1 86 ? -9.001 -6.678 -6.941 1.00 93.12 86 LEU A O 1
ATOM 638 N N . VAL A 1 87 ? -9.221 -8.669 -7.961 1.00 89.56 87 VAL A N 1
ATOM 639 C CA . VAL A 1 87 ? -8.319 -8.377 -9.081 1.00 89.56 87 VAL A CA 1
ATOM 640 C C . VAL A 1 87 ? -9.175 -8.242 -10.328 1.00 89.56 87 VAL A C 1
ATOM 642 O O . VAL A 1 87 ? -9.898 -9.170 -10.686 1.00 89.56 87 VAL A O 1
ATOM 645 N N . VAL A 1 88 ? -9.099 -7.084 -10.975 1.00 87.44 88 VAL A N 1
ATOM 646 C CA . VAL A 1 88 ? -9.846 -6.792 -12.199 1.00 87.44 88 VAL A CA 1
ATOM 647 C C . VAL A 1 88 ? -8.858 -6.739 -13.354 1.00 87.44 88 VAL A C 1
ATOM 649 O O . VAL A 1 88 ? -7.868 -6.014 -13.295 1.00 87.44 88 VAL A O 1
ATOM 652 N N . GLY A 1 89 ? -9.120 -7.527 -14.392 1.00 86.56 89 GLY A N 1
ATOM 653 C CA . GLY A 1 89 ? -8.318 -7.572 -15.607 1.00 86.56 89 GLY A CA 1
ATOM 654 C C . GLY A 1 89 ? -9.196 -7.410 -16.841 1.00 86.56 89 GLY A C 1
ATOM 655 O O . GLY A 1 89 ? -10.298 -7.953 -16.891 1.00 86.56 89 GLY A O 1
ATOM 656 N N . ASP A 1 90 ? -8.696 -6.676 -17.831 1.00 87.81 90 ASP A N 1
ATOM 657 C CA . ASP A 1 90 ? -9.314 -6.542 -19.151 1.00 87.81 90 ASP A CA 1
ATOM 658 C C . ASP A 1 90 ? -8.756 -7.636 -20.075 1.00 87.81 90 ASP A C 1
ATOM 660 O O . ASP A 1 90 ? -7.580 -7.608 -20.445 1.00 87.81 90 ASP A O 1
ATOM 664 N N . ILE A 1 91 ? -9.588 -8.629 -20.405 1.00 84.19 91 ILE A N 1
ATOM 665 C CA . ILE A 1 91 ? -9.174 -9.776 -21.224 1.00 84.19 91 ILE A CA 1
ATOM 666 C C . ILE A 1 91 ? -8.869 -9.378 -22.671 1.00 84.19 91 ILE A C 1
ATOM 668 O O . ILE A 1 91 ? -7.972 -9.963 -23.278 1.00 84.19 91 ILE A O 1
ATOM 672 N N . ASP A 1 92 ? -9.548 -8.361 -23.201 1.00 88.56 92 ASP A N 1
ATOM 673 C CA . ASP A 1 92 ? -9.401 -7.945 -24.596 1.00 88.56 92 ASP A CA 1
ATOM 674 C C . ASP A 1 92 ? -8.058 -7.243 -24.823 1.00 88.56 92 ASP A C 1
ATOM 676 O O . ASP A 1 92 ? -7.460 -7.343 -25.895 1.00 88.56 92 ASP A O 1
ATOM 680 N N . ARG A 1 93 ? -7.531 -6.577 -23.788 1.00 84.50 93 ARG A N 1
ATOM 681 C CA . ARG A 1 93 ? -6.191 -5.964 -23.810 1.00 84.50 93 ARG A CA 1
ATOM 682 C C . ARG A 1 93 ? -5.051 -6.958 -23.577 1.00 84.50 93 ARG A C 1
ATOM 684 O O . ARG A 1 93 ? -3.890 -6.592 -23.761 1.00 84.50 93 ARG A O 1
ATOM 691 N N . GLY A 1 94 ? -5.361 -8.203 -23.210 1.00 76.81 94 GLY A N 1
ATOM 692 C CA . GLY A 1 94 ? -4.376 -9.232 -22.883 1.00 76.81 94 GLY A CA 1
ATOM 693 C C . GLY A 1 94 ? -3.653 -8.998 -21.546 1.00 76.81 94 GLY A C 1
ATOM 694 O O . GLY A 1 94 ? -3.872 -8.015 -20.846 1.00 76.81 94 GLY A O 1
ATOM 695 N N . GLY A 1 95 ? -2.790 -9.942 -21.151 1.00 73.50 95 GLY A N 1
ATOM 696 C CA . GLY A 1 95 ? -1.983 -9.842 -19.920 1.00 73.50 95 GLY A CA 1
ATOM 697 C C . GLY A 1 95 ? -2.676 -10.271 -18.616 1.00 73.50 95 GLY A C 1
ATOM 698 O O . GLY A 1 95 ? -2.029 -10.281 -17.573 1.00 73.50 95 GLY A O 1
ATOM 699 N N . VAL A 1 96 ? -3.953 -10.672 -18.662 1.00 73.00 96 VAL A N 1
ATOM 700 C CA . VAL A 1 96 ? -4.713 -11.177 -17.493 1.00 73.00 96 VAL A CA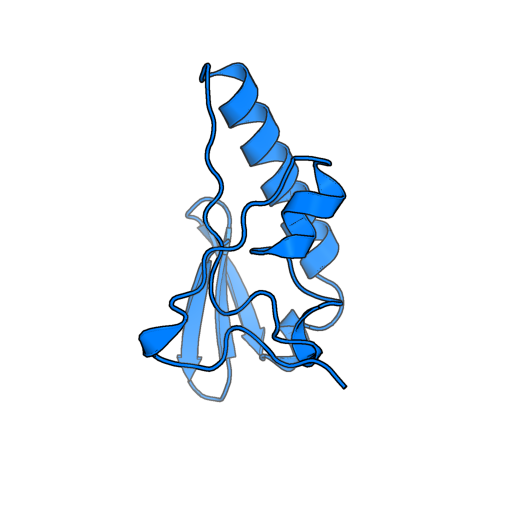 1
ATOM 701 C C . VAL A 1 96 ? -4.392 -12.643 -17.179 1.00 73.00 96 VAL A C 1
ATOM 703 O O . VAL A 1 96 ? -4.362 -13.044 -16.018 1.00 73.00 96 VAL A O 1
ATOM 706 N N . PHE A 1 97 ? -4.092 -13.439 -18.207 1.00 64.94 97 PHE A N 1
ATOM 707 C CA . PHE A 1 97 ? -3.632 -14.816 -18.059 1.00 64.94 97 PHE A CA 1
ATOM 708 C C . PHE A 1 97 ? -2.122 -14.879 -18.291 1.00 64.94 97 PHE A C 1
ATOM 710 O O . PHE A 1 97 ? -1.656 -14.880 -19.426 1.00 64.94 97 PHE A O 1
ATOM 717 N N . ALA A 1 98 ? -1.356 -14.955 -17.208 1.00 62.09 98 ALA A N 1
ATOM 718 C CA . ALA A 1 98 ? -0.002 -15.492 -17.235 1.00 62.09 98 ALA A CA 1
ATOM 719 C C . ALA A 1 98 ? -0.007 -16.748 -16.359 1.00 62.09 98 ALA A C 1
ATOM 721 O O . ALA A 1 98 ? 0.110 -16.666 -15.139 1.00 62.09 98 ALA A O 1
ATOM 722 N N . SER A 1 99 ? -0.227 -17.904 -16.985 1.00 52.56 99 SER A N 1
ATOM 723 C CA . SER A 1 99 ? -0.144 -19.215 -16.341 1.00 52.56 99 SER A CA 1
ATOM 724 C C . SER A 1 99 ? 0.566 -20.179 -17.285 1.00 52.56 99 SER A C 1
ATOM 726 O O . SER A 1 99 ? 0.099 -20.386 -18.405 1.00 52.56 99 SER A O 1
ATOM 728 N N . PHE A 1 100 ? 1.653 -20.780 -16.803 1.00 42.56 100 PHE A N 1
ATOM 729 C CA . PHE A 1 100 ? 2.097 -22.118 -17.187 1.00 42.56 100 PHE A CA 1
ATOM 730 C C . PHE A 1 100 ? 2.228 -22.918 -15.894 1.00 42.56 100 PHE A C 1
ATOM 732 O O . PHE A 1 100 ? 2.816 -22.355 -14.939 1.00 42.56 100 PHE A O 1
#

Organism: NCBI:txid2706086

Secondary structure (DSSP, 8-state):
-EEEE-STTEEEEEETTEEEEEEEHHHHTTS-HHHHHHHHHHHHHHHHHH-S---PPP-S-TT-TTTGGG-SSSHHHHHHHT--------STTS-S----

Foldseek 3Di:
DDFDDDPDQKTFDADPNRTPGIDHPVRLQPPCLVVVLVSVLVVVVVCVVVDVDDDQDADDDPPPPVCVVRDSRAVNNCVVNVHDDDDDDDPVVDPPDDDD

pLDDT: mean 87.53, std 10.04, range [42.56, 98.5]